Protein AF-A0A2V9DWH2-F1 (afdb_monomer)

Secondary structure (DSSP, 8-state):
------------------------TTHHHHHHHHHHHHHHHHHHHHHHHHHHHHHHHHHHHHHHHHHHHHHHHHHHH-TTSHHHHHHHHHHHHHHHHHHHHHHHHHHHHHHHHHHHHHHHHHHHHHHHHHHHHT-

Radius of gyration: 32.26 Å; Cα contacts (8 Å, |Δi|>4): 55; chains: 1; bounding box: 53×51×97 Å

Structure (mmCIF, N/CA/C/O backbone):
data_AF-A0A2V9DWH2-F1
#
_entry.id   AF-A0A2V9DWH2-F1
#
loop_
_atom_site.group_PDB
_atom_site.id
_atom_site.type_symbol
_atom_site.label_atom_id
_atom_site.label_alt_id
_atom_site.label_comp_id
_atom_site.label_asym_id
_atom_site.label_entity_id
_atom_site.label_seq_id
_atom_site.pdbx_PDB_ins_code
_atom_site.Cartn_x
_atom_site.Cartn_y
_atom_site.Cartn_z
_atom_site.occupancy
_atom_site.B_iso_or_equiv
_atom_site.auth_seq_id
_atom_site.auth_comp_id
_atom_site.auth_asym_id
_atom_site.auth_atom_id
_atom_site.pdbx_PDB_model_num
ATOM 1 N N . MET A 1 1 ? -28.948 37.423 -60.940 1.00 49.84 1 MET A N 1
ATOM 2 C CA . MET A 1 1 ? -28.366 37.816 -62.241 1.00 49.84 1 MET A CA 1
ATOM 3 C C . MET A 1 1 ? -26.860 37.882 -62.058 1.00 49.84 1 MET A C 1
ATOM 5 O O . MET A 1 1 ? -26.411 38.738 -61.312 1.00 49.84 1 MET A O 1
ATOM 9 N N . GLY A 1 2 ? -26.114 36.941 -62.640 1.00 41.97 2 GLY A N 1
ATOM 10 C CA . GLY A 1 2 ? -24.651 36.886 -62.535 1.00 41.97 2 GLY A CA 1
ATOM 11 C C . GLY A 1 2 ? -24.108 35.460 -62.592 1.00 41.97 2 GLY A C 1
ATOM 12 O O . GLY A 1 2 ? -23.624 34.947 -61.592 1.00 41.97 2 GLY A O 1
ATOM 13 N N . LEU A 1 3 ? -24.261 34.812 -63.749 1.00 44.78 3 LEU A N 1
ATOM 14 C CA . LEU A 1 3 ? -23.546 33.591 -64.139 1.00 44.78 3 LEU A CA 1
ATOM 15 C C . LEU A 1 3 ? -22.053 33.888 -64.313 1.00 44.78 3 LEU A C 1
ATOM 17 O O . LEU A 1 3 ? -21.739 34.964 -64.819 1.00 44.78 3 LEU A O 1
ATOM 21 N N . SER A 1 4 ? -21.192 32.913 -63.990 1.00 42.12 4 SER A N 1
ATOM 22 C CA . SER A 1 4 ? -19.924 32.530 -64.668 1.00 42.12 4 SER A CA 1
ATOM 23 C C . SER A 1 4 ? -18.977 31.870 -63.652 1.00 42.12 4 SER A C 1
ATOM 25 O O . SER A 1 4 ? -18.882 32.365 -62.541 1.00 42.12 4 SER A O 1
ATOM 27 N N . VAL A 1 5 ? -18.205 30.808 -63.883 1.00 48.44 5 VAL A N 1
ATOM 28 C CA . VAL A 1 5 ? -17.933 29.886 -64.998 1.00 48.44 5 VAL A CA 1
ATOM 29 C C . VAL A 1 5 ? -17.22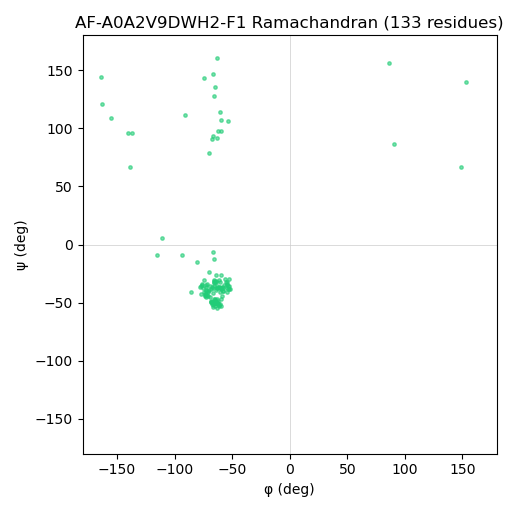5 28.679 -64.342 1.00 48.44 5 VAL A C 1
ATOM 31 O O . VAL A 1 5 ? -16.458 28.848 -63.395 1.00 48.44 5 VAL A O 1
ATOM 34 N N . PHE A 1 6 ? -17.481 27.465 -64.832 1.00 48.84 6 PHE A N 1
ATOM 35 C CA . PHE A 1 6 ? -16.726 26.255 -64.487 1.00 48.84 6 PHE A CA 1
ATOM 36 C C . PHE A 1 6 ? -15.271 26.343 -64.976 1.00 48.84 6 PHE A C 1
ATOM 38 O O . PHE A 1 6 ? -15.039 26.639 -66.145 1.00 48.84 6 PHE A O 1
ATOM 45 N N . ALA A 1 7 ? -14.312 25.952 -64.136 1.00 46.78 7 ALA A N 1
ATOM 46 C CA . ALA A 1 7 ? -13.005 25.482 -64.588 1.00 46.78 7 ALA A CA 1
ATOM 47 C C . ALA A 1 7 ? -12.560 24.295 -63.721 1.00 46.78 7 ALA A C 1
ATOM 49 O O . ALA A 1 7 ? -12.030 24.459 -62.626 1.00 46.78 7 ALA A O 1
ATOM 50 N N . ILE A 1 8 ? -12.816 23.085 -64.221 1.00 49.47 8 ILE A N 1
ATOM 51 C CA . ILE A 1 8 ? -12.160 21.858 -63.768 1.00 49.47 8 ILE A CA 1
ATOM 52 C C . ILE A 1 8 ? -10.928 21.671 -64.657 1.00 49.47 8 ILE A C 1
ATOM 54 O O . ILE A 1 8 ? -11.055 21.393 -65.845 1.00 49.47 8 ILE A O 1
ATOM 58 N N . ALA A 1 9 ? -9.748 21.824 -64.067 1.00 51.41 9 ALA A N 1
ATOM 59 C CA . ALA A 1 9 ? -8.455 21.351 -64.557 1.00 51.41 9 ALA A CA 1
ATOM 60 C C . ALA A 1 9 ? -7.591 21.211 -63.288 1.00 51.41 9 ALA A C 1
ATOM 62 O O . ALA A 1 9 ? -7.374 22.191 -62.592 1.00 51.41 9 ALA A O 1
ATOM 63 N N . GLY A 1 10 ? -7.224 20.035 -62.786 1.00 43.47 10 GLY A N 1
ATOM 64 C CA . GLY A 1 10 ? -6.616 18.921 -63.492 1.00 43.47 10 GLY A CA 1
ATOM 65 C C . GLY A 1 10 ? -5.101 19.089 -63.426 1.00 43.47 10 GLY A C 1
ATOM 66 O O . GLY A 1 10 ? -4.541 19.662 -64.346 1.00 43.47 10 GLY A O 1
ATOM 67 N N . LEU A 1 11 ? -4.446 18.604 -62.362 1.00 46.38 11 LEU A N 1
ATOM 68 C CA . LEU A 1 11 ? -3.088 18.060 -62.465 1.00 46.38 11 LEU A CA 1
ATOM 69 C C . LEU A 1 11 ? -2.725 17.215 -61.234 1.00 46.38 11 LEU A C 1
ATOM 71 O O . LEU A 1 11 ? -2.721 17.681 -60.097 1.00 46.38 11 LEU A O 1
ATOM 75 N N . LEU A 1 12 ? -2.412 15.952 -61.510 1.00 50.66 12 LEU A N 1
ATOM 76 C CA . LEU A 1 12 ? -1.754 15.007 -60.620 1.00 50.66 12 LEU A CA 1
ATOM 77 C C . LEU A 1 12 ? -0.321 15.480 -60.343 1.00 50.66 12 LEU A C 1
ATOM 79 O O . LEU A 1 12 ? 0.449 15.674 -61.279 1.00 50.66 12 LEU A O 1
ATOM 83 N N . ALA A 1 13 ? 0.061 15.569 -59.073 1.00 51.66 13 ALA A N 1
ATOM 84 C CA . ALA A 1 13 ? 1.461 15.519 -58.668 1.00 51.66 13 ALA A CA 1
ATOM 85 C C . ALA A 1 13 ? 1.574 14.631 -57.429 1.00 51.66 13 ALA A C 1
ATOM 87 O O . ALA A 1 13 ? 1.323 15.041 -56.297 1.00 51.66 13 ALA A O 1
ATOM 88 N N . ALA A 1 14 ? 1.906 13.368 -57.693 1.00 53.41 14 ALA A N 1
ATOM 89 C CA . ALA A 1 14 ? 2.358 12.418 -56.701 1.00 53.41 14 ALA A CA 1
ATOM 90 C C . ALA A 1 14 ? 3.642 12.953 -56.052 1.00 53.41 14 ALA A C 1
ATOM 92 O O . ALA A 1 14 ? 4.677 13.076 -56.699 1.00 53.41 14 ALA A O 1
ATOM 93 N N . GLY A 1 15 ? 3.554 13.264 -54.766 1.00 46.69 15 GLY A N 1
ATOM 94 C CA . GLY A 1 15 ? 4.687 13.590 -53.915 1.00 46.69 15 GLY A CA 1
ATOM 95 C C . GLY A 1 15 ? 4.480 12.918 -52.572 1.00 46.69 15 GLY A C 1
ATOM 96 O O . GLY A 1 15 ? 4.210 13.580 -51.576 1.00 46.69 15 GLY A O 1
ATOM 97 N N . ALA A 1 16 ? 4.524 11.585 -52.563 1.00 43.84 16 ALA A N 1
ATOM 98 C CA . ALA A 1 16 ? 4.635 10.823 -51.333 1.00 43.84 16 ALA A CA 1
ATOM 99 C C . ALA A 1 16 ? 6.017 11.114 -50.742 1.00 43.84 16 ALA A C 1
ATOM 101 O O . ALA A 1 16 ? 7.007 10.477 -51.099 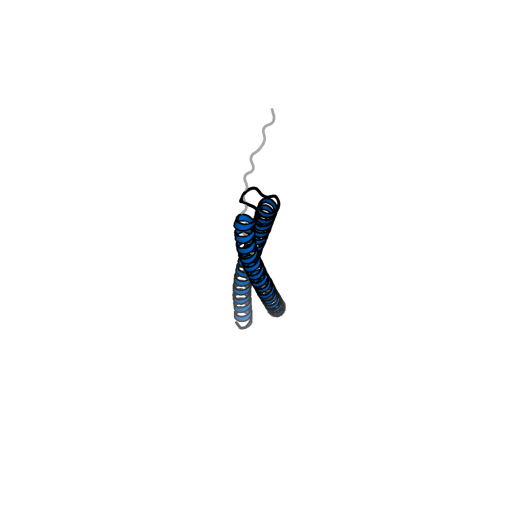1.00 43.84 16 ALA A O 1
ATOM 102 N N . TRP A 1 17 ? 6.094 12.102 -49.854 1.00 49.16 17 TRP A N 1
ATOM 103 C CA . TRP A 1 17 ? 7.224 12.229 -48.948 1.00 49.16 17 TRP A CA 1
ATOM 104 C C . TRP A 1 17 ? 7.134 11.045 -47.996 1.00 49.16 17 TRP A C 1
ATOM 106 O O . TRP A 1 17 ? 6.434 11.075 -46.985 1.00 49.16 17 TRP A O 1
ATOM 116 N N . ALA A 1 18 ? 7.788 9.955 -48.391 1.00 46.66 18 ALA A N 1
ATOM 117 C CA . ALA A 1 18 ? 8.128 8.872 -47.499 1.00 46.66 18 ALA A CA 1
ATOM 118 C C . ALA A 1 18 ? 8.874 9.501 -46.320 1.00 46.66 18 ALA A C 1
ATOM 120 O O . ALA A 1 18 ? 10.011 9.953 -46.457 1.00 46.66 18 ALA A O 1
ATOM 121 N N . GLN A 1 19 ? 8.197 9.590 -45.176 1.00 41.38 19 GLN A N 1
ATOM 122 C CA . GLN A 1 19 ? 8.828 9.886 -43.903 1.00 41.38 19 GLN A CA 1
ATOM 123 C C . GLN A 1 19 ? 9.785 8.731 -43.620 1.00 41.38 19 GLN A C 1
ATOM 125 O O . GLN A 1 19 ? 9.408 7.681 -43.105 1.00 41.38 19 GLN A O 1
ATOM 130 N N . ASN A 1 20 ? 11.025 8.918 -44.061 1.00 40.50 20 ASN A N 1
ATOM 131 C CA . ASN A 1 20 ? 12.165 8.120 -43.678 1.00 40.50 20 ASN A CA 1
ATOM 132 C C . ASN A 1 20 ? 12.329 8.303 -42.167 1.00 40.50 20 ASN A C 1
ATOM 134 O O . ASN A 1 20 ? 12.850 9.320 -41.716 1.00 40.50 20 ASN A O 1
ATOM 138 N N . SER A 1 21 ? 11.814 7.362 -41.381 1.00 44.88 21 SER A N 1
ATOM 139 C CA . SER A 1 21 ? 12.088 7.265 -39.953 1.00 44.88 21 SER A CA 1
ATOM 140 C C . SER A 1 21 ? 13.538 6.816 -39.779 1.00 44.88 21 SER A C 1
ATOM 142 O O . SER A 1 21 ? 13.841 5.644 -39.560 1.00 44.88 21 SER A O 1
ATOM 144 N N . SER A 1 22 ? 14.454 7.770 -39.930 1.00 44.56 22 SER A N 1
ATOM 145 C CA . SER A 1 22 ? 15.843 7.642 -39.518 1.00 44.56 22 SER A CA 1
ATOM 146 C C . SER A 1 22 ? 15.867 7.389 -38.012 1.00 44.56 22 SER A C 1
ATOM 148 O O . SER A 1 22 ? 15.734 8.311 -37.215 1.00 44.56 22 SER A O 1
ATOM 150 N N . THR A 1 23 ? 15.980 6.117 -37.629 1.00 50.56 23 THR A N 1
ATOM 151 C CA . THR A 1 23 ? 16.319 5.701 -36.267 1.00 50.56 23 THR A CA 1
ATOM 152 C C . THR A 1 23 ? 17.686 6.303 -35.944 1.00 50.56 23 THR A C 1
ATOM 154 O O . THR A 1 23 ? 18.693 5.921 -36.548 1.00 50.56 23 THR A O 1
ATOM 157 N N . GLU A 1 24 ? 17.709 7.318 -35.082 1.00 49.84 24 GLU A N 1
ATOM 158 C CA . GLU A 1 24 ? 18.908 8.104 -34.821 1.00 49.84 24 GLU A CA 1
ATOM 159 C C . GLU A 1 24 ? 19.921 7.324 -33.957 1.00 49.84 24 GLU A C 1
ATOM 161 O O . GLU A 1 24 ? 19.549 6.598 -33.034 1.00 49.84 24 GLU A O 1
ATOM 166 N N . PRO A 1 25 ? 21.239 7.473 -34.192 1.00 49.03 25 PRO A N 1
ATOM 167 C CA . PRO A 1 25 ? 22.278 6.669 -33.536 1.00 49.03 25 PRO A CA 1
ATOM 168 C C . PRO A 1 25 ? 22.436 6.873 -32.015 1.00 49.03 25 PRO A C 1
ATOM 170 O O . PRO A 1 25 ? 23.237 6.153 -31.404 1.00 49.03 25 PRO A O 1
ATOM 173 N N . GLY A 1 26 ? 21.722 7.839 -31.423 1.00 53.22 26 GLY A N 1
ATOM 174 C CA . GLY A 1 26 ? 21.727 8.163 -29.992 1.00 53.22 26 GLY A CA 1
ATOM 175 C C . GLY A 1 26 ? 20.852 7.261 -29.109 1.00 53.22 26 GLY A C 1
ATOM 176 O O . GLY A 1 26 ? 21.076 7.231 -27.900 1.00 53.22 26 GLY A O 1
ATOM 177 N N . ASP A 1 27 ? 19.932 6.482 -29.692 1.00 67.44 27 ASP A N 1
ATOM 178 C CA . ASP A 1 27 ? 18.868 5.770 -28.956 1.00 67.44 27 ASP A CA 1
ATOM 179 C C . ASP A 1 27 ? 19.373 4.653 -28.033 1.00 67.44 27 ASP A C 1
ATOM 181 O O . ASP A 1 27 ? 19.115 4.648 -26.836 1.00 67.44 27 ASP A O 1
ATOM 185 N N . VAL A 1 28 ? 20.196 3.725 -28.536 1.00 79.38 28 VAL A N 1
ATOM 186 C CA . VAL A 1 28 ? 20.479 2.460 -27.818 1.00 79.38 28 VAL A CA 1
ATOM 187 C C . VAL A 1 28 ? 21.124 2.662 -26.437 1.00 79.38 28 VAL A C 1
ATOM 189 O O . VAL A 1 28 ? 20.933 1.847 -25.522 1.00 79.38 28 VAL A O 1
ATOM 192 N N . ARG A 1 29 ? 21.944 3.710 -26.273 1.00 81.75 29 ARG A N 1
ATOM 193 C CA . ARG A 1 29 ? 22.600 4.014 -24.990 1.00 81.75 29 ARG A CA 1
ATOM 194 C C . ARG A 1 29 ? 21.599 4.597 -23.993 1.00 81.75 29 ARG A C 1
ATOM 196 O O . ARG A 1 29 ? 21.658 4.195 -22.829 1.00 81.75 29 ARG A O 1
ATOM 203 N N . SER A 1 30 ? 20.717 5.480 -24.454 1.00 84.38 30 SER A N 1
ATOM 204 C CA . SER A 1 30 ? 19.621 6.057 -23.671 1.00 84.38 30 SER A CA 1
ATOM 205 C C . SER A 1 30 ? 18.621 4.970 -23.278 1.00 84.38 30 SER A C 1
ATOM 207 O O . SER A 1 30 ? 18.477 4.718 -22.089 1.00 84.38 30 SER A O 1
ATOM 209 N N . ASP A 1 31 ? 18.155 4.146 -24.225 1.00 86.56 31 ASP A N 1
ATOM 210 C CA . ASP A 1 31 ? 17.284 2.990 -23.948 1.00 86.56 31 ASP A CA 1
ATOM 211 C C . ASP A 1 31 ? 17.886 2.045 -22.903 1.00 86.56 31 ASP A C 1
ATOM 213 O O . ASP A 1 31 ? 17.206 1.421 -22.090 1.00 86.56 31 ASP A O 1
ATOM 217 N N . THR A 1 32 ? 19.208 1.854 -22.945 1.00 89.88 32 THR A N 1
ATOM 218 C CA . THR A 1 32 ? 19.895 1.004 -21.969 1.00 89.88 32 THR A CA 1
ATOM 219 C C . THR A 1 32 ? 19.899 1.632 -20.580 1.00 89.88 32 THR A C 1
ATOM 221 O O . THR A 1 32 ? 19.861 0.891 -19.595 1.00 89.88 32 THR A O 1
ATOM 224 N N . HIS A 1 33 ? 20.006 2.957 -20.493 1.00 92.00 33 HIS A N 1
ATOM 225 C CA . HIS A 1 33 ? 19.912 3.690 -19.239 1.00 92.00 33 HIS A CA 1
ATOM 226 C C . HIS A 1 33 ? 18.489 3.621 -18.680 1.00 92.00 33 HIS A C 1
ATOM 228 O O . HIS A 1 33 ? 18.331 3.161 -17.549 1.00 92.00 33 HIS A O 1
ATOM 234 N N . ASP A 1 34 ? 17.488 3.917 -19.500 1.00 91.69 34 ASP A N 1
ATOM 235 C CA . ASP A 1 34 ? 16.076 3.955 -19.107 1.00 91.69 34 ASP A CA 1
ATOM 236 C C . ASP A 1 34 ? 15.613 2.569 -18.641 1.00 91.69 34 ASP A C 1
ATOM 238 O O . ASP A 1 34 ? 15.234 2.382 -17.490 1.00 91.69 34 ASP A O 1
ATOM 242 N N . ILE A 1 35 ? 15.901 1.515 -19.417 1.00 93.88 35 ILE A N 1
ATOM 243 C CA . ILE A 1 35 ? 15.600 0.126 -19.020 1.00 93.88 35 ILE A CA 1
ATOM 244 C C . ILE A 1 35 ? 16.309 -0.286 -17.718 1.00 93.88 35 ILE A C 1
ATOM 246 O O . ILE A 1 35 ? 15.890 -1.238 -17.046 1.00 93.88 35 ILE A O 1
ATOM 250 N N . ARG A 1 36 ? 17.447 0.329 -17.368 1.00 95.81 36 ARG A N 1
ATOM 251 C CA . ARG A 1 36 ? 18.103 0.080 -16.073 1.00 95.81 36 ARG A CA 1
ATOM 252 C C . ARG A 1 36 ? 17.407 0.833 -14.945 1.00 95.81 36 ARG A C 1
ATOM 254 O O . ARG A 1 36 ? 17.367 0.268 -13.851 1.00 95.81 36 ARG A O 1
ATOM 261 N N . GLN A 1 37 ? 16.918 2.041 -15.200 1.00 96.00 37 GLN A N 1
ATOM 262 C CA . GLN A 1 37 ? 16.149 2.840 -14.256 1.00 96.00 37 GLN A CA 1
ATOM 263 C C . GLN A 1 37 ? 14.799 2.181 -13.965 1.00 96.00 37 GLN A C 1
ATOM 265 O O . GLN A 1 37 ? 14.599 1.758 -12.833 1.00 96.00 37 GLN A O 1
ATOM 270 N N . ASP A 1 38 ? 14.002 1.861 -14.983 1.00 94.31 38 ASP A N 1
ATOM 271 C CA . ASP A 1 38 ? 12.706 1.187 -14.819 1.00 94.31 38 ASP A CA 1
ATOM 272 C C . ASP A 1 38 ? 12.840 -0.152 -14.075 1.00 94.31 38 ASP A C 1
ATOM 274 O O . ASP A 1 38 ? 11.995 -0.579 -13.294 1.00 94.31 38 ASP A O 1
ATOM 278 N N . ARG A 1 39 ? 13.953 -0.871 -14.286 1.00 96.94 39 ARG A N 1
ATOM 279 C CA . ARG A 1 39 ? 14.246 -2.100 -13.526 1.00 96.94 39 ARG A CA 1
ATOM 280 C C . ARG A 1 39 ? 14.492 -1.843 -12.043 1.00 96.94 39 ARG A C 1
ATOM 282 O O . ARG A 1 39 ? 14.284 -2.772 -11.261 1.00 96.94 39 ARG A O 1
ATOM 289 N N . ARG A 1 40 ? 15.074 -0.701 -11.674 1.00 97.81 40 ARG A N 1
ATOM 290 C CA . ARG A 1 40 ? 15.260 -0.303 -10.272 1.00 97.81 40 ARG A CA 1
ATOM 291 C C . ARG A 1 40 ? 13.919 0.094 -9.676 1.00 97.81 40 ARG A C 1
ATOM 293 O O . ARG A 1 40 ? 13.616 -0.422 -8.608 1.00 97.81 40 ARG A O 1
ATOM 300 N N . ASP A 1 41 ? 13.124 0.856 -10.410 1.00 95.81 41 ASP A N 1
ATOM 301 C CA . ASP A 1 41 ? 11.815 1.337 -9.965 1.00 95.81 41 ASP A CA 1
ATOM 302 C C . ASP A 1 41 ? 10.881 0.144 -9.707 1.00 95.81 41 ASP A C 1
ATOM 304 O O . ASP A 1 41 ? 10.519 -0.117 -8.564 1.00 95.81 41 ASP A O 1
ATOM 308 N N . VAL A 1 42 ? 10.749 -0.778 -10.672 1.00 97.12 42 VAL A N 1
ATOM 309 C CA . VAL A 1 42 ? 9.994 -2.037 -10.485 1.00 97.12 42 VAL A CA 1
ATOM 310 C C . VAL A 1 42 ? 10.495 -2.879 -9.304 1.00 97.12 42 VAL A C 1
ATOM 312 O O . VAL A 1 42 ? 9.746 -3.675 -8.730 1.00 97.12 42 VAL A O 1
ATOM 315 N N . ARG A 1 43 ? 11.786 -2.810 -8.957 1.00 97.75 43 ARG A N 1
ATOM 316 C CA . ARG A 1 43 ? 12.311 -3.524 -7.778 1.00 97.75 43 ARG A CA 1
ATOM 317 C C . ARG A 1 43 ? 11.913 -2.829 -6.483 1.00 97.75 43 ARG A C 1
ATOM 319 O O . ARG A 1 43 ? 11.659 -3.544 -5.515 1.00 97.75 43 ARG A O 1
ATOM 326 N N . GLN A 1 44 ? 11.895 -1.503 -6.476 1.00 97.75 44 GLN A N 1
ATOM 327 C CA . GLN A 1 44 ? 11.440 -0.699 -5.353 1.00 97.75 44 GLN A CA 1
ATOM 328 C C . GLN A 1 44 ? 9.950 -0.934 -5.104 1.00 97.75 44 GLN A C 1
ATOM 330 O O . GLN A 1 44 ? 9.617 -1.397 -4.019 1.00 97.75 44 GLN A O 1
ATOM 335 N N . ASP A 1 45 ? 9.106 -0.837 -6.131 1.00 96.12 45 ASP A N 1
ATOM 336 C CA . ASP A 1 45 ? 7.658 -1.065 -6.008 1.00 96.12 45 ASP A CA 1
ATOM 337 C C . ASP A 1 45 ? 7.342 -2.484 -5.514 1.00 96.12 45 ASP A C 1
ATOM 339 O O . ASP A 1 45 ? 6.447 -2.733 -4.708 1.00 96.12 45 ASP A O 1
ATOM 343 N N . VAL A 1 46 ? 8.117 -3.477 -5.969 1.00 97.56 46 VAL A N 1
ATOM 344 C CA . VAL A 1 46 ? 8.022 -4.848 -5.446 1.00 97.56 46 VAL A CA 1
ATOM 345 C C . VAL A 1 46 ? 8.384 -4.913 -3.962 1.00 97.56 46 VAL A C 1
ATOM 347 O O . VAL A 1 46 ? 7.802 -5.731 -3.246 1.00 97.56 46 VAL A O 1
ATOM 350 N N . GLY A 1 47 ? 9.365 -4.126 -3.525 1.00 97.69 47 GLY A N 1
ATOM 351 C CA . GLY A 1 47 ? 9.752 -3.976 -2.127 1.00 97.69 47 GLY A CA 1
ATOM 352 C C . GLY A 1 47 ? 8.632 -3.366 -1.291 1.00 97.69 47 GLY A C 1
ATOM 353 O O . GLY A 1 47 ? 8.259 -3.969 -0.283 1.00 97.69 47 GLY A O 1
ATOM 354 N N . ASP A 1 48 ? 8.055 -2.264 -1.760 1.00 96.38 48 ASP A N 1
ATOM 355 C CA . ASP A 1 48 ? 6.977 -1.530 -1.090 1.00 96.38 48 ASP A CA 1
ATOM 356 C C . ASP A 1 48 ? 5.726 -2.408 -0.966 1.00 96.38 48 ASP A C 1
ATOM 358 O O . ASP A 1 48 ? 5.314 -2.739 0.144 1.00 96.38 48 ASP A O 1
ATOM 362 N N . ARG A 1 49 ? 5.282 -3.030 -2.066 1.00 97.94 49 ARG A N 1
ATOM 363 C CA . ARG A 1 49 ? 4.191 -4.021 -2.043 1.00 97.94 49 ARG A CA 1
ATOM 364 C C . ARG A 1 49 ? 4.447 -5.162 -1.050 1.00 97.94 49 ARG A C 1
ATOM 366 O O . ARG A 1 49 ? 3.522 -5.763 -0.496 1.00 97.94 49 ARG A O 1
ATOM 373 N N . ASN A 1 50 ? 5.701 -5.585 -0.872 1.00 97.12 50 ASN A N 1
ATOM 374 C CA . ASN A 1 50 ? 6.032 -6.628 0.103 1.00 97.12 50 ASN A CA 1
ATOM 375 C C . ASN A 1 50 ? 5.985 -6.103 1.548 1.00 97.12 50 ASN A C 1
ATOM 377 O O . ASN A 1 50 ? 5.683 -6.898 2.442 1.00 97.12 50 ASN A O 1
ATOM 381 N N . ALA A 1 51 ? 6.284 -4.822 1.778 1.00 97.19 51 ALA A N 1
ATOM 382 C CA . ALA A 1 51 ? 6.079 -4.154 3.057 1.00 97.19 51 ALA A CA 1
ATOM 383 C C . ALA A 1 51 ? 4.585 -4.098 3.401 1.00 97.19 51 ALA A C 1
ATOM 385 O O . ALA A 1 51 ? 4.222 -4.681 4.420 1.00 97.19 51 ALA A O 1
ATOM 386 N N . ASP A 1 52 ? 3.725 -3.642 2.488 1.00 96.44 52 ASP A N 1
ATOM 387 C CA . ASP A 1 52 ? 2.270 -3.604 2.720 1.00 96.44 52 ASP A CA 1
ATOM 388 C C . ASP A 1 52 ? 1.714 -4.992 3.043 1.00 96.44 52 ASP A C 1
ATOM 390 O O . ASP A 1 52 ? 0.886 -5.186 3.929 1.00 96.44 52 ASP A O 1
ATOM 394 N N . ASN A 1 53 ? 2.208 -6.031 2.358 1.00 97.62 53 ASN A N 1
ATOM 395 C CA . ASN A 1 53 ? 1.804 -7.404 2.658 1.00 97.62 53 ASN A CA 1
ATOM 396 C C . ASN A 1 53 ? 2.224 -7.867 4.066 1.00 97.62 53 ASN A C 1
ATOM 398 O O . ASN A 1 53 ? 1.614 -8.806 4.584 1.00 97.62 53 ASN A O 1
ATOM 402 N N . ARG A 1 54 ? 3.286 -7.310 4.658 1.00 98.44 54 ARG A N 1
ATOM 403 C CA . ARG A 1 54 ? 3.665 -7.585 6.053 1.00 98.44 54 ARG A CA 1
ATOM 404 C C . ARG A 1 54 ?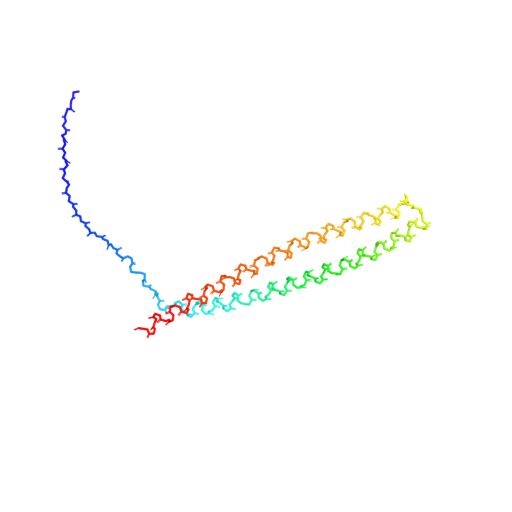 2.758 -6.830 7.013 1.00 98.44 54 ARG A C 1
ATOM 406 O O . ARG A 1 54 ? 2.281 -7.468 7.949 1.00 98.44 54 ARG A O 1
ATOM 413 N N . ASP A 1 55 ? 2.462 -5.572 6.724 1.00 97.44 55 ASP A N 1
ATOM 414 C CA . ASP A 1 55 ? 1.625 -4.718 7.570 1.00 97.44 55 ASP A CA 1
ATOM 415 C C . ASP A 1 55 ? 0.188 -5.259 7.615 1.00 97.44 55 ASP A C 1
ATOM 417 O O . ASP A 1 55 ? -0.271 -5.686 8.671 1.00 97.44 55 ASP A O 1
ATOM 421 N N . ILE A 1 56 ? -0.413 -5.551 6.454 1.00 98.12 56 ILE A N 1
ATOM 422 C CA . ILE A 1 56 ? -1.722 -6.227 6.348 1.00 98.12 56 ILE A CA 1
ATOM 423 C C . ILE A 1 56 ? -1.760 -7.552 7.132 1.00 98.12 56 ILE A C 1
ATOM 425 O O . ILE A 1 56 ? -2.803 -7.977 7.642 1.00 98.12 56 ILE A O 1
ATOM 429 N N . ARG A 1 57 ? -0.647 -8.298 7.179 1.00 98.38 57 ARG A N 1
ATOM 430 C CA . ARG A 1 57 ? -0.581 -9.549 7.955 1.00 98.38 57 ARG A CA 1
ATOM 431 C C . ARG A 1 57 ? -0.529 -9.281 9.451 1.00 98.38 57 ARG A C 1
ATOM 433 O O . ARG A 1 57 ? -1.043 -10.122 10.188 1.00 98.38 57 ARG A O 1
ATOM 440 N N . GLN A 1 58 ? 0.124 -8.207 9.873 1.00 98.38 58 GLN A N 1
ATOM 441 C CA . GLN A 1 58 ? 0.187 -7.781 11.261 1.00 98.38 58 GLN A CA 1
ATOM 442 C C . GLN A 1 58 ? -1.200 -7.331 11.730 1.00 98.38 58 GLN A C 1
ATOM 444 O O . GLN A 1 58 ? -1.740 -7.957 12.638 1.00 98.38 58 GLN A O 1
ATOM 449 N N . ASP A 1 59 ? -1.865 -6.443 10.994 1.00 97.88 59 ASP A N 1
ATOM 450 C CA . ASP A 1 59 ? -3.203 -5.947 11.347 1.00 97.88 59 ASP A CA 1
ATOM 451 C C . ASP A 1 59 ? -4.231 -7.082 11.437 1.00 97.88 59 ASP A C 1
ATOM 453 O O . ASP A 1 59 ? -5.082 -7.144 12.323 1.00 97.88 59 ASP A O 1
ATOM 457 N N . ARG A 1 60 ? -4.126 -8.084 10.553 1.00 98.38 60 ARG A N 1
ATOM 458 C CA . ARG A 1 60 ? -4.973 -9.287 10.629 1.00 98.38 60 ARG A CA 1
ATOM 459 C C . ARG A 1 60 ? -4.737 -10.118 11.891 1.00 98.38 60 ARG A C 1
ATOM 461 O O . ARG A 1 60 ? -5.661 -10.815 12.323 1.00 98.38 60 ARG A O 1
ATOM 468 N N . ARG A 1 61 ? -3.518 -10.130 12.439 1.00 98.56 61 ARG A N 1
ATOM 469 C CA . ARG A 1 61 ? -3.229 -10.777 13.730 1.00 98.56 61 ARG A CA 1
ATOM 470 C C . ARG A 1 61 ? -3.808 -9.954 14.868 1.00 98.56 61 ARG A C 1
ATOM 472 O O . ARG A 1 61 ? -4.398 -10.555 15.761 1.00 98.56 61 ARG A O 1
ATOM 479 N N . ASP A 1 62 ? -3.709 -8.636 14.793 1.00 97.94 62 ASP A N 1
ATOM 480 C CA . ASP A 1 62 ? -4.214 -7.732 15.826 1.00 97.94 62 ASP A CA 1
ATOM 481 C C . ASP A 1 62 ? -5.743 -7.822 15.911 1.00 97.94 62 ASP A C 1
ATOM 483 O O . ASP A 1 62 ? -6.266 -8.246 16.939 1.00 97.94 62 ASP A O 1
ATOM 487 N N . VAL A 1 63 ? -6.445 -7.755 14.774 1.00 98.44 63 VAL A N 1
ATOM 488 C CA . VAL A 1 63 ? -7.896 -8.024 14.691 1.00 98.44 63 VAL A CA 1
ATOM 489 C C . VAL A 1 63 ? -8.283 -9.398 15.256 1.00 98.44 63 VAL A C 1
ATOM 491 O O . VAL A 1 63 ? -9.384 -9.591 15.790 1.00 98.44 63 VAL A O 1
ATOM 494 N N . ARG A 1 64 ? -7.420 -10.411 15.110 1.00 98.50 64 ARG A N 1
ATOM 495 C CA . ARG A 1 64 ? -7.667 -11.740 15.690 1.00 98.50 64 ARG A CA 1
ATOM 496 C C . ARG A 1 64 ? -7.525 -11.713 17.213 1.00 98.50 64 ARG A C 1
ATOM 498 O O . ARG A 1 64 ? -8.326 -12.371 17.883 1.00 98.50 64 ARG A O 1
ATOM 505 N N . SER A 1 65 ? -6.540 -10.991 17.735 1.00 98.06 65 SER A N 1
ATOM 506 C CA . SER A 1 65 ? -6.343 -10.767 19.169 1.00 98.06 65 SER A CA 1
ATOM 507 C C . SER A 1 65 ? -7.516 -9.994 19.768 1.00 98.06 65 SER A C 1
ATOM 509 O O . SER A 1 65 ? -8.114 -10.473 20.732 1.00 98.06 65 SER A O 1
ATOM 511 N N . ASP A 1 66 ? -7.954 -8.911 19.129 1.00 97.75 66 ASP A N 1
ATOM 512 C CA . ASP A 1 66 ? -9.085 -8.096 19.588 1.00 97.75 66 ASP A CA 1
ATOM 513 C C . ASP A 1 66 ? -10.381 -8.895 19.578 1.00 97.75 66 ASP A C 1
ATOM 515 O O . ASP A 1 66 ? -11.212 -8.802 20.477 1.00 97.75 66 ASP A O 1
ATOM 519 N N . ARG A 1 67 ? -10.553 -9.793 18.602 1.00 98.31 67 ARG A N 1
ATOM 520 C CA . ARG A 1 67 ? -11.701 -10.705 18.592 1.00 98.31 67 ARG A CA 1
ATOM 521 C C . ARG A 1 67 ? -11.686 -11.686 19.769 1.00 98.31 67 ARG A C 1
ATOM 523 O O . ARG A 1 67 ? -12.760 -12.087 20.224 1.00 98.31 67 ARG A O 1
ATOM 530 N N . SER A 1 68 ? -10.505 -12.091 20.235 1.00 98.12 68 SER A N 1
ATOM 531 C CA . SER A 1 68 ? -10.356 -12.904 21.447 1.00 98.12 68 SER A CA 1
ATOM 532 C C . SER A 1 68 ? -10.712 -12.091 22.693 1.00 98.12 68 SER A C 1
ATOM 534 O O . SER A 1 68 ? -11.496 -12.562 23.518 1.00 98.12 68 SER A O 1
ATOM 536 N N . GLN A 1 69 ? -10.217 -10.853 22.791 1.00 97.06 69 GLN A N 1
ATOM 537 C CA . GLN A 1 69 ? -10.543 -9.925 23.881 1.00 97.06 69 GLN A CA 1
ATOM 538 C C . GLN A 1 69 ? -12.045 -9.628 23.935 1.00 97.06 69 GLN A C 1
ATOM 540 O O . GLN A 1 69 ? -12.673 -9.863 24.962 1.00 97.06 69 GLN A O 1
ATOM 545 N N . LEU A 1 70 ? -12.665 -9.321 22.793 1.00 98.06 70 LEU A N 1
ATOM 546 C CA . LEU A 1 70 ? -14.112 -9.156 22.651 1.00 98.06 70 LEU A CA 1
ATOM 547 C C . LEU A 1 70 ? -14.897 -10.350 23.208 1.00 98.06 70 LEU A C 1
ATOM 549 O O . LEU A 1 70 ? -15.984 -10.188 23.765 1.00 98.06 70 LEU A O 1
ATOM 553 N N . GLN A 1 71 ? -14.403 -11.575 23.015 1.00 98.06 71 GLN A N 1
ATOM 554 C CA . GLN A 1 71 ? -15.065 -12.769 23.535 1.00 98.06 71 GLN A CA 1
ATOM 555 C C . GLN A 1 71 ? -14.922 -12.887 25.061 1.00 98.06 71 GLN A C 1
ATOM 557 O O . GLN A 1 71 ? -15.876 -13.302 25.729 1.00 98.06 71 GLN A O 1
ATOM 562 N N . GLN A 1 72 ? -13.772 -12.499 25.614 1.00 97.81 72 GLN A N 1
ATOM 563 C CA . GLN A 1 72 ? -13.560 -12.417 27.061 1.00 97.81 72 GLN A CA 1
ATOM 564 C C . GLN A 1 72 ? -14.462 -11.344 27.679 1.00 97.81 72 GLN A C 1
ATOM 566 O O . GLN A 1 72 ? -15.195 -11.633 28.625 1.00 97.81 72 GLN A O 1
ATOM 571 N N . ASP A 1 73 ? -14.523 -10.159 27.078 1.00 97.19 73 ASP A N 1
ATOM 572 C CA . ASP A 1 73 ? -15.324 -9.038 27.564 1.00 97.19 73 ASP A CA 1
ATOM 573 C C . ASP A 1 73 ? -16.822 -9.309 27.468 1.00 97.19 73 ASP A C 1
ATOM 575 O O . ASP A 1 73 ? -17.574 -8.999 28.395 1.00 97.19 73 ASP A O 1
ATOM 579 N N . LYS A 1 74 ? -17.269 -10.003 26.415 1.00 98.00 74 LYS A N 1
ATOM 580 C CA . LYS A 1 74 ? -18.640 -10.528 26.343 1.00 98.00 74 LYS A CA 1
ATOM 581 C C . LYS A 1 74 ? -18.968 -11.463 27.499 1.00 98.00 74 LYS A C 1
ATOM 583 O O . LYS A 1 74 ? -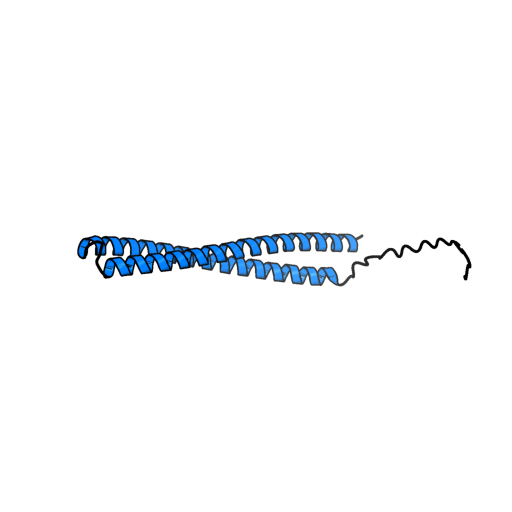20.092 -11.417 27.991 1.00 98.00 74 LYS A O 1
ATOM 588 N N . SER A 1 75 ? -18.020 -12.307 27.899 1.00 97.75 75 SER A N 1
ATOM 589 C CA . SER A 1 75 ? -18.219 -13.288 28.970 1.00 97.75 75 SER A CA 1
ATOM 590 C C . SER A 1 75 ? -18.180 -12.630 30.353 1.00 97.75 75 SER A C 1
ATOM 592 O O . SER A 1 75 ? -18.917 -13.039 31.243 1.00 97.75 75 SER A O 1
ATOM 594 N N . LYS A 1 76 ? -17.357 -11.588 30.523 1.00 98.06 76 LYS A N 1
ATOM 595 C CA . LYS A 1 76 ? -17.144 -10.887 31.796 1.00 98.06 76 LYS A CA 1
ATOM 596 C C . LYS A 1 76 ? -18.165 -9.781 32.071 1.00 98.06 76 LYS A C 1
ATOM 598 O O . LYS A 1 76 ? -18.611 -9.633 33.203 1.00 98.06 76 LYS A O 1
ATOM 603 N N . TYR A 1 77 ? -18.522 -9.002 31.052 1.00 97.31 77 TYR A N 1
ATOM 604 C CA . TYR A 1 77 ? -19.343 -7.792 31.184 1.00 97.31 77 TYR A CA 1
ATOM 605 C C . TYR A 1 77 ? -20.707 -7.897 30.487 1.00 97.31 77 TYR A C 1
ATOM 607 O O . TYR A 1 77 ? -21.563 -7.029 30.660 1.00 97.31 77 TYR A O 1
ATOM 615 N N . GLY A 1 78 ? -20.931 -8.953 29.703 1.00 97.25 78 GLY A N 1
ATOM 616 C CA . GLY A 1 78 ? -22.149 -9.153 28.926 1.00 97.25 78 GLY A CA 1
ATOM 617 C C . GLY A 1 78 ? -22.109 -8.475 27.553 1.00 97.25 78 GLY A C 1
ATOM 618 O O . GLY A 1 78 ? -21.410 -7.495 27.308 1.00 97.25 78 GLY A O 1
ATOM 619 N N . ALA A 1 79 ? -22.908 -8.987 26.615 1.00 95.88 79 ALA A N 1
ATOM 620 C CA . ALA A 1 79 ? -22.815 -8.621 25.198 1.00 95.88 79 ALA A CA 1
ATOM 621 C C . ALA A 1 79 ? -23.174 -7.159 24.855 1.00 95.88 79 ALA A C 1
ATOM 623 O O . ALA A 1 79 ? -22.920 -6.731 23.724 1.00 95.88 79 ALA A O 1
ATOM 624 N N . 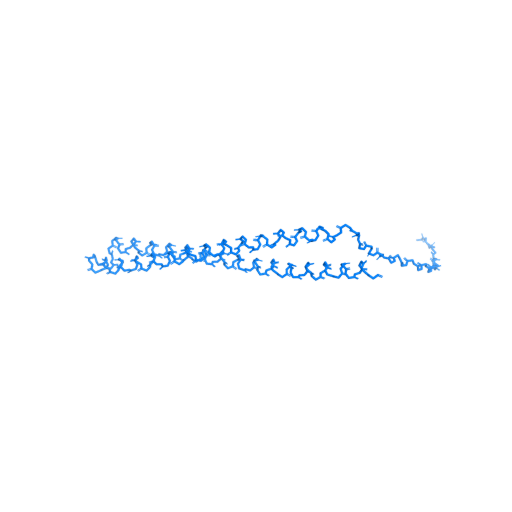ASN A 1 80 ? -23.776 -6.426 25.796 1.00 96.69 80 ASN A N 1
ATOM 625 C CA . ASN A 1 80 ? -24.239 -5.046 25.636 1.00 96.69 80 ASN A CA 1
ATOM 626 C C . ASN A 1 80 ? -23.420 -4.030 26.444 1.00 96.69 80 ASN A C 1
ATOM 628 O O . ASN A 1 80 ? -23.796 -2.856 26.462 1.00 96.69 80 ASN A O 1
ATOM 632 N N . SER A 1 81 ? -22.333 -4.463 27.090 1.00 97.81 81 SER A N 1
ATOM 633 C CA . SER A 1 81 ? -21.458 -3.575 27.853 1.00 97.81 81 SER A CA 1
ATOM 634 C C . SER A 1 81 ? -20.783 -2.527 26.962 1.00 97.81 81 SER A C 1
ATOM 636 O O . SER A 1 81 ? -20.702 -2.674 25.737 1.00 97.81 81 SER A O 1
ATOM 638 N N . SER A 1 82 ? -20.301 -1.444 27.572 1.00 97.38 82 SER A N 1
ATOM 639 C CA . SER A 1 82 ? -19.549 -0.409 26.859 1.00 97.38 82 SER A CA 1
ATOM 640 C C . SER A 1 82 ? -18.239 -0.951 26.283 1.00 97.38 82 SER A C 1
ATOM 642 O O . SER A 1 82 ? -17.914 -0.603 25.152 1.00 97.38 82 SER A O 1
ATOM 644 N N . GLN A 1 83 ? -17.557 -1.855 26.994 1.00 96.69 83 GLN A N 1
ATOM 645 C CA . GLN A 1 83 ? -16.321 -2.509 26.548 1.00 96.69 83 GLN A CA 1
ATOM 646 C C . GLN A 1 83 ? -16.551 -3.294 25.251 1.00 96.69 83 GLN A C 1
ATOM 648 O O . GLN A 1 83 ? -15.964 -3.002 24.219 1.00 96.69 83 GLN A O 1
ATOM 653 N N . VAL A 1 84 ? -17.561 -4.170 25.240 1.00 98.12 84 VAL A N 1
ATOM 654 C CA . VAL A 1 84 ? -17.917 -4.968 24.057 1.00 98.12 84 VAL A CA 1
ATOM 655 C C . VAL A 1 84 ? -18.331 -4.095 22.868 1.00 98.12 84 VAL A C 1
ATOM 657 O O . VAL A 1 84 ? -18.173 -4.494 21.711 1.00 98.12 84 VAL A O 1
ATOM 660 N N . ARG A 1 85 ? -18.923 -2.922 23.117 1.00 97.94 85 ARG A N 1
ATOM 661 C CA . ARG A 1 85 ? -19.263 -1.962 22.056 1.00 97.94 85 ARG A CA 1
ATOM 662 C C . ARG A 1 85 ? -18.020 -1.265 21.503 1.00 97.94 85 ARG A C 1
ATOM 664 O O . ARG A 1 85 ? -17.981 -1.074 20.287 1.00 97.94 85 ARG A O 1
ATOM 671 N N . ALA A 1 86 ? -17.058 -0.921 22.359 1.00 96.75 86 ALA A N 1
ATOM 672 C CA . ALA A 1 86 ? -15.773 -0.346 21.971 1.00 96.75 86 ALA A CA 1
ATOM 673 C C . ALA A 1 86 ? -14.975 -1.337 21.113 1.00 96.75 86 ALA A C 1
ATOM 675 O O . ALA A 1 86 ? -14.762 -1.055 19.939 1.00 96.75 86 ALA A O 1
ATOM 676 N N . ASP A 1 87 ? -14.750 -2.562 21.592 1.00 97.19 87 ASP A N 1
ATOM 677 C CA . ASP A 1 87 ? -14.032 -3.604 20.844 1.00 97.19 87 ASP A CA 1
ATOM 678 C C . ASP A 1 87 ? -14.649 -3.867 19.461 1.00 97.19 87 ASP A C 1
ATOM 680 O O . ASP A 1 87 ? -13.970 -4.030 18.451 1.00 97.19 87 ASP A O 1
ATOM 684 N N . ARG A 1 88 ? -15.989 -3.897 19.370 1.00 98.06 88 ARG A N 1
ATOM 685 C CA . ARG A 1 88 ? -16.678 -4.062 18.077 1.00 98.06 88 ARG A CA 1
ATOM 686 C C . ARG A 1 88 ? -16.468 -2.878 17.143 1.00 98.06 88 ARG A C 1
ATOM 688 O O . ARG A 1 88 ? -16.583 -3.066 15.931 1.00 98.06 88 ARG A O 1
ATOM 695 N N . ARG A 1 89 ? -16.323 -1.667 17.676 1.00 98.19 89 ARG A N 1
ATOM 696 C CA . ARG A 1 89 ? -16.058 -0.465 16.887 1.00 98.19 89 ARG A CA 1
ATOM 697 C C . ARG A 1 89 ? -14.625 -0.497 16.373 1.00 98.19 89 ARG A C 1
ATOM 699 O O . ARG A 1 89 ? -14.458 -0.282 15.178 1.00 98.19 89 ARG A O 1
ATOM 706 N N . ASP A 1 90 ? -13.675 -0.850 17.224 1.00 97.31 90 ASP A N 1
ATOM 707 C CA . ASP A 1 90 ? -12.251 -0.866 16.891 1.00 97.31 90 ASP A CA 1
ATOM 708 C C . ASP A 1 90 ? -11.967 -1.953 15.844 1.00 97.31 90 ASP A C 1
ATOM 710 O O . ASP A 1 90 ? -11.613 -1.624 14.718 1.00 97.31 90 ASP A O 1
ATOM 714 N N . ILE A 1 91 ? -12.429 -3.193 16.069 1.00 98.31 91 ILE A N 1
ATOM 715 C CA . ILE A 1 91 ? -12.353 -4.283 15.070 1.00 98.31 91 ILE A CA 1
ATOM 716 C C . ILE A 1 91 ? -12.984 -3.901 13.718 1.00 98.31 91 ILE A C 1
ATOM 718 O O . ILE A 1 91 ? -12.621 -4.434 12.665 1.00 98.31 91 ILE A O 1
ATOM 722 N N . ARG A 1 92 ? -14.023 -3.055 13.713 1.00 98.44 92 ARG A N 1
ATOM 723 C CA . ARG A 1 92 ? -14.634 -2.581 12.460 1.00 98.44 92 ARG A CA 1
ATOM 724 C C . ARG A 1 92 ? -13.782 -1.522 11.773 1.00 98.44 92 ARG A C 1
ATOM 726 O O . ARG A 1 92 ? -13.829 -1.492 10.546 1.00 98.44 92 ARG A O 1
ATOM 733 N N . ALA A 1 93 ? -13.103 -0.662 12.526 1.00 98.06 93 ALA A N 1
ATOM 734 C CA . ALA A 1 93 ? -12.164 0.315 11.995 1.00 98.06 93 ALA A CA 1
ATOM 735 C C . ALA A 1 93 ? -10.968 -0.409 11.367 1.00 98.06 93 ALA A C 1
ATOM 737 O O . ALA A 1 93 ? -10.798 -0.305 10.158 1.00 98.06 93 ALA A O 1
ATOM 738 N N . ASP A 1 94 ? -10.314 -1.308 12.103 1.00 97.50 94 ASP A N 1
ATOM 739 C CA . ASP A 1 94 ? -9.146 -2.050 11.606 1.00 97.50 94 ASP A CA 1
ATOM 740 C C . ASP A 1 94 ? -9.472 -2.853 10.341 1.00 97.50 94 ASP A C 1
ATOM 742 O O . ASP A 1 94 ? -8.700 -2.935 9.392 1.00 97.50 94 ASP A O 1
ATOM 746 N N . LYS A 1 95 ? -10.675 -3.437 10.266 1.00 98.44 95 LYS A N 1
ATOM 747 C CA . LYS A 1 95 ? -11.124 -4.137 9.053 1.00 98.44 95 LYS A CA 1
ATOM 748 C C . LYS A 1 95 ? -11.313 -3.222 7.849 1.00 98.44 95 LYS A C 1
ATOM 750 O O . LYS A 1 95 ? -11.200 -3.707 6.722 1.00 98.44 95 LYS A O 1
ATOM 755 N N . ARG A 1 96 ? -11.698 -1.963 8.064 1.00 98.44 96 ARG A N 1
ATOM 756 C CA . ARG A 1 96 ? -11.784 -0.972 6.986 1.00 98.44 96 ARG A CA 1
ATOM 757 C C . ARG A 1 96 ? -10.386 -0.590 6.535 1.00 98.44 96 ARG A C 1
ATOM 759 O O . ARG A 1 96 ? -10.161 -0.599 5.331 1.00 98.44 96 ARG A O 1
ATOM 766 N N . ASP A 1 97 ? -9.477 -0.363 7.471 1.00 97.50 97 ASP A N 1
ATOM 767 C CA . ASP A 1 97 ? -8.095 0.018 7.177 1.00 97.50 97 ASP A CA 1
ATOM 768 C C . ASP A 1 97 ? -7.393 -1.099 6.392 1.00 97.50 97 ASP A C 1
ATOM 770 O O . ASP A 1 97 ? -7.037 -0.891 5.235 1.00 97.50 97 ASP A O 1
ATOM 774 N N . ILE A 1 98 ? -7.461 -2.349 6.873 1.00 98.25 98 ILE A N 1
ATOM 775 C CA . ILE A 1 98 ? -6.987 -3.535 6.134 1.00 98.25 98 ILE A CA 1
ATOM 776 C C . ILE A 1 98 ? -7.589 -3.615 4.725 1.00 98.25 98 ILE A C 1
ATOM 778 O O . ILE A 1 98 ? -6.944 -4.082 3.786 1.00 98.25 98 ILE A O 1
ATOM 782 N N . HIS A 1 99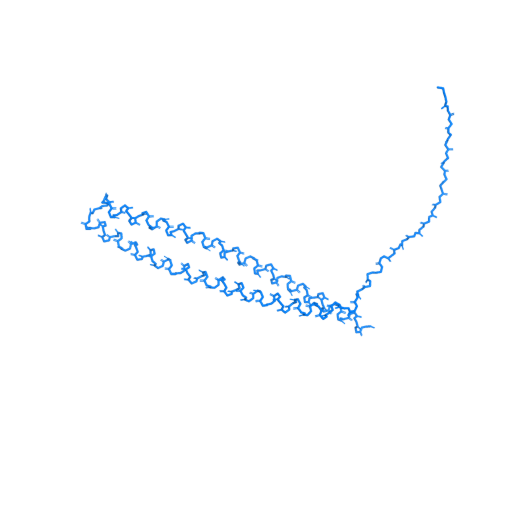 ? -8.864 -3.255 4.554 1.00 98.38 99 HIS A N 1
ATOM 783 C CA . HIS A 1 99 ? -9.495 -3.275 3.236 1.00 98.38 99 HIS A CA 1
ATOM 784 C C . HIS A 1 99 ? -8.916 -2.196 2.308 1.00 98.38 99 HIS A C 1
ATOM 786 O O . HIS A 1 99 ? -8.751 -2.465 1.114 1.00 98.38 99 HIS A O 1
ATOM 792 N N . HIS A 1 100 ? -8.619 -1.006 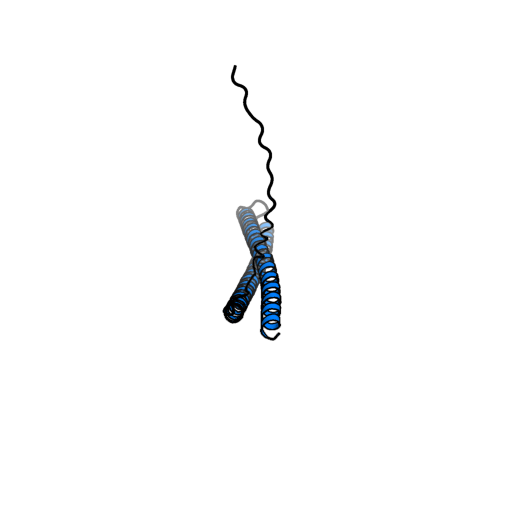2.833 1.00 97.88 100 HIS A N 1
ATOM 793 C CA . HIS A 1 100 ? -7.923 0.049 2.101 1.00 97.88 100 HIS A CA 1
ATOM 794 C C . HIS A 1 100 ? -6.512 -0.400 1.707 1.00 97.88 100 HIS A C 1
ATOM 796 O O . HIS A 1 100 ? -6.230 -0.449 0.511 1.00 97.88 100 HIS A O 1
ATOM 802 N N . ASP A 1 101 ? -5.718 -0.914 2.642 1.00 96.81 101 ASP A N 1
ATOM 803 C CA . ASP A 1 101 ? -4.351 -1.378 2.363 1.00 96.81 101 ASP A CA 1
ATOM 804 C C . ASP A 1 101 ? -4.334 -2.507 1.325 1.00 96.81 101 ASP A C 1
ATOM 806 O O . ASP A 1 101 ? -3.533 -2.544 0.392 1.00 96.81 101 ASP A O 1
ATOM 810 N N . VAL A 1 102 ? -5.285 -3.442 1.423 1.00 98.06 102 VAL A N 1
ATOM 811 C CA . VAL A 1 102 ? -5.448 -4.525 0.445 1.00 98.06 102 VAL A CA 1
ATOM 812 C C . VAL A 1 102 ? -5.738 -3.983 -0.955 1.00 98.06 102 VAL A C 1
ATOM 814 O O . VAL A 1 102 ? -5.299 -4.608 -1.931 1.00 98.06 102 VAL A O 1
ATOM 817 N N . LYS A 1 103 ? -6.502 -2.888 -1.061 1.00 98.00 103 LYS A N 1
ATOM 818 C CA . LYS A 1 103 ? -6.849 -2.228 -2.324 1.00 98.00 103 LYS A CA 1
ATOM 819 C C . LYS A 1 103 ? -5.642 -1.498 -2.907 1.00 98.00 103 LYS A C 1
ATOM 821 O O . LYS A 1 103 ? -5.412 -1.663 -4.105 1.00 98.00 103 LYS A O 1
ATOM 826 N N . ASP A 1 104 ? -4.881 -0.794 -2.084 1.00 96.00 104 ASP A N 1
ATOM 827 C CA . ASP A 1 104 ? -3.701 -0.03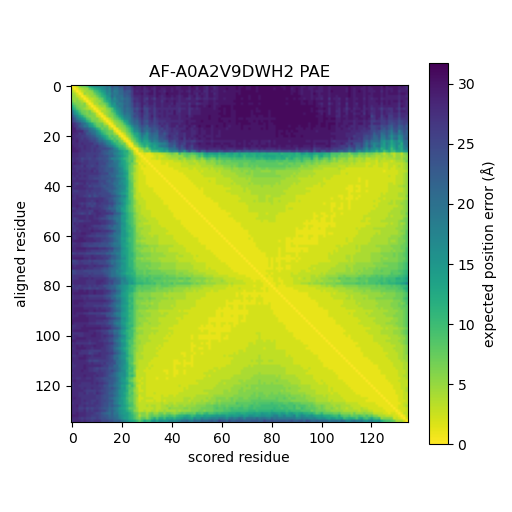8 -2.508 1.00 96.00 104 ASP A CA 1
ATOM 828 C C . ASP A 1 104 ? -2.598 -0.999 -2.967 1.00 96.00 104 ASP A C 1
ATOM 830 O O . ASP A 1 104 ? -2.237 -1.001 -4.139 1.00 96.00 104 ASP A O 1
ATOM 834 N N . ARG A 1 105 ? -2.286 -2.025 -2.170 1.00 97.81 105 ARG A N 1
ATOM 835 C CA . ARG A 1 105 ? -1.375 -3.115 -2.566 1.00 97.81 105 ARG A CA 1
ATOM 836 C C . ARG A 1 105 ? -1.800 -3.819 -3.866 1.00 97.81 105 ARG A C 1
ATOM 838 O O . ARG A 1 105 ? -0.972 -4.330 -4.630 1.00 97.81 105 ARG A O 1
ATOM 845 N N . ASN A 1 106 ? -3.109 -3.916 -4.135 1.00 97.12 106 ASN A N 1
ATOM 846 C CA . ASN A 1 106 ? -3.610 -4.450 -5.410 1.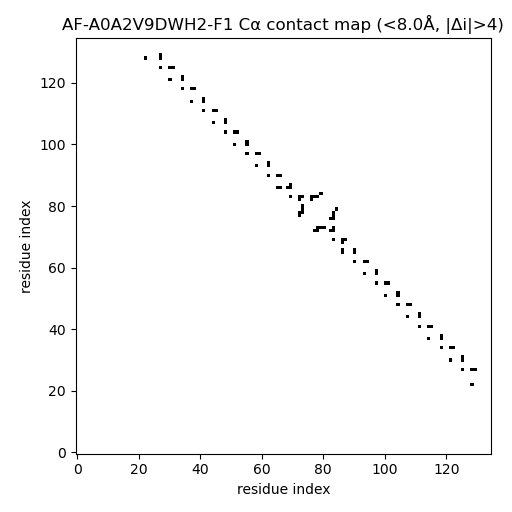00 97.12 106 ASN A CA 1
ATOM 847 C C . ASN A 1 106 ? -3.384 -3.480 -6.579 1.00 97.12 106 ASN A C 1
ATOM 849 O O . ASN A 1 106 ? -3.197 -3.955 -7.699 1.00 97.12 106 ASN A O 1
ATOM 853 N N . HIS A 1 107 ? -3.448 -2.169 -6.343 1.00 96.75 107 HIS A N 1
ATOM 854 C CA . HIS A 1 107 ? -3.082 -1.143 -7.315 1.00 96.75 107 HIS A CA 1
ATOM 855 C C . HIS A 1 107 ? -1.604 -1.278 -7.686 1.00 96.75 107 HIS A C 1
ATOM 857 O O . HIS A 1 107 ? -1.318 -1.556 -8.847 1.00 96.75 107 HIS A O 1
ATOM 863 N N . ASP A 1 108 ? -0.706 -1.312 -6.699 1.00 94.38 108 ASP A N 1
ATOM 864 C CA . ASP A 1 108 ? 0.739 -1.468 -6.933 1.00 94.38 108 ASP A CA 1
ATOM 865 C C . ASP A 1 108 ? 1.049 -2.758 -7.692 1.00 94.38 108 ASP A C 1
ATOM 867 O O . ASP A 1 108 ? 1.906 -2.828 -8.567 1.00 94.38 108 ASP A O 1
ATOM 871 N N . THR A 1 109 ? 0.304 -3.828 -7.400 1.00 97.06 109 THR A N 1
ATOM 872 C CA . THR A 1 109 ? 0.445 -5.091 -8.133 1.00 97.06 109 THR A CA 1
ATOM 873 C C . THR A 1 109 ? 0.127 -4.940 -9.624 1.00 97.06 109 THR A C 1
ATOM 875 O O . THR A 1 109 ? 0.767 -5.610 -10.442 1.00 97.06 109 THR A O 1
ATOM 878 N N . ARG A 1 110 ? -0.858 -4.109 -9.987 1.00 98.00 110 ARG A N 1
ATOM 879 C CA . ARG A 1 110 ? -1.198 -3.827 -11.388 1.00 98.00 110 ARG A CA 1
ATOM 880 C C . ARG A 1 110 ? -0.150 -2.931 -12.031 1.00 98.00 110 ARG A C 1
ATOM 882 O O . ARG A 1 110 ? 0.279 -3.271 -13.129 1.00 98.00 110 ARG A O 1
ATOM 889 N N . ASP A 1 111 ? 0.294 -1.886 -11.347 1.00 96.31 111 ASP A N 1
ATOM 890 C CA . ASP A 1 111 ? 1.302 -0.952 -11.864 1.00 96.31 111 ASP A CA 1
ATOM 891 C C . ASP A 1 111 ? 2.606 -1.691 -12.168 1.00 96.31 111 ASP A C 1
ATOM 893 O O . ASP A 1 111 ? 3.010 -1.778 -13.324 1.00 96.31 111 ASP A O 1
ATOM 897 N N . ILE A 1 112 ? 3.112 -2.466 -11.202 1.00 97.00 112 ILE A N 1
ATOM 898 C CA . ILE A 1 112 ? 4.272 -3.352 -11.388 1.00 97.00 112 ILE A CA 1
ATOM 899 C C . ILE A 1 112 ? 4.091 -4.289 -12.590 1.00 97.00 112 ILE A C 1
ATOM 901 O O . ILE A 1 112 ? 5.059 -4.675 -13.254 1.00 97.00 112 ILE A O 1
ATOM 905 N N . HIS A 1 113 ? 2.869 -4.760 -12.846 1.00 97.81 113 HIS A N 1
ATOM 906 C CA . HIS A 1 113 ? 2.598 -5.612 -13.999 1.00 97.81 113 HIS A CA 1
ATOM 907 C C . HIS A 1 113 ? 2.666 -4.828 -15.320 1.00 97.81 113 HIS A C 1
ATOM 909 O O . HIS A 1 113 ? 3.211 -5.361 -16.294 1.00 97.81 113 HIS A O 1
ATOM 915 N N . HIS A 1 114 ? 2.141 -3.602 -15.355 1.00 97.50 114 HIS A N 1
ATOM 916 C CA . HIS A 1 114 ? 2.260 -2.683 -16.487 1.00 97.50 114 HIS A CA 1
ATOM 917 C C . HIS A 1 114 ? 3.724 -2.328 -16.761 1.00 97.50 114 HIS A C 1
ATOM 919 O O . HIS A 1 114 ? 4.209 -2.646 -17.846 1.00 97.50 114 HIS A O 1
ATOM 925 N N . ASP A 1 115 ? 4.477 -1.889 -15.756 1.00 95.31 115 ASP A N 1
ATOM 926 C CA . ASP A 1 115 ? 5.889 -1.514 -15.907 1.00 95.31 115 ASP A CA 1
ATOM 927 C C . ASP A 1 115 ? 6.736 -2.685 -16.403 1.00 95.31 115 ASP A C 1
ATOM 929 O O . ASP A 1 115 ? 7.616 -2.561 -17.254 1.00 95.31 115 ASP A O 1
ATOM 933 N N . ARG A 1 116 ? 6.443 -3.902 -15.927 1.00 97.12 116 ARG A N 1
ATOM 934 C CA . ARG A 1 116 ? 7.106 -5.117 -16.422 1.00 97.12 116 ARG A CA 1
ATOM 935 C C . ARG A 1 116 ? 6.781 -5.424 -17.876 1.00 97.12 116 ARG A C 1
ATOM 937 O O . ARG A 1 116 ? 7.592 -6.092 -18.526 1.00 97.12 116 ARG A O 1
ATOM 944 N N . LYS A 1 117 ? 5.593 -5.065 -18.359 1.00 97.50 117 LYS A N 1
ATOM 945 C CA . LYS A 1 117 ? 5.200 -5.240 -19.759 1.00 97.50 117 LYS A CA 1
ATOM 946 C C . LYS A 1 117 ? 5.919 -4.215 -20.630 1.00 97.50 117 LYS A C 1
ATOM 948 O O . LYS A 1 117 ? 6.478 -4.626 -21.647 1.00 97.50 117 LYS A O 1
ATOM 953 N N . ASP A 1 118 ? 5.988 -2.971 -20.187 1.00 94.88 118 ASP A N 1
ATOM 954 C CA . ASP A 1 118 ? 6.643 -1.880 -20.911 1.00 94.88 118 ASP A CA 1
ATOM 955 C C . ASP A 1 118 ? 8.153 -2.141 -20.993 1.00 94.88 118 ASP A C 1
ATOM 957 O O . ASP A 1 118 ? 8.682 -2.344 -22.084 1.00 94.88 118 ASP A O 1
ATOM 961 N N . LEU A 1 119 ? 8.783 -2.505 -19.870 1.00 95.38 119 LEU A N 1
ATOM 962 C CA . LEU A 1 119 ? 10.165 -3.001 -19.825 1.00 95.38 119 LEU A CA 1
ATOM 963 C C . LEU A 1 119 ? 10.462 -4.175 -20.767 1.00 95.38 119 LEU A C 1
ATOM 965 O O . LEU A 1 119 ? 11.621 -4.423 -21.129 1.00 95.38 119 LEU A O 1
ATOM 969 N N . ARG A 1 120 ? 9.471 -5.024 -21.067 1.00 95.62 120 ARG A N 1
ATOM 970 C CA . ARG A 1 120 ? 9.641 -6.118 -22.038 1.00 95.62 120 ARG A CA 1
ATOM 971 C C . ARG A 1 120 ? 9.585 -5.585 -23.462 1.00 95.62 120 ARG A C 1
ATOM 973 O O . ARG A 1 120 ? 10.302 -6.137 -24.299 1.00 95.62 120 ARG A O 1
ATOM 980 N N . GLN A 1 121 ? 8.751 -4.587 -23.722 1.00 94.56 121 GLN A N 1
ATOM 981 C CA . GLN A 1 121 ? 8.627 -3.921 -25.007 1.00 94.56 121 GLN A CA 1
ATOM 982 C C . GLN A 1 121 ? 9.893 -3.118 -25.330 1.00 94.56 121 GLN A C 1
ATOM 984 O O . GLN A 1 121 ? 10.521 -3.418 -26.343 1.00 94.56 121 GLN A O 1
ATOM 989 N N . ASP A 1 122 ? 10.393 -2.290 -24.412 1.00 92.00 122 ASP A N 1
ATOM 990 C CA . ASP A 1 122 ? 11.602 -1.477 -24.637 1.00 92.00 122 ASP A CA 1
ATOM 991 C C . ASP A 1 122 ? 12.822 -2.357 -24.919 1.00 92.00 122 ASP A C 1
ATOM 993 O O . ASP A 1 122 ? 13.651 -2.109 -25.795 1.00 92.00 122 ASP A O 1
ATOM 997 N N . ARG A 1 123 ? 12.917 -3.500 -24.227 1.00 93.31 123 ARG A N 1
ATOM 998 C CA . ARG A 1 123 ? 13.966 -4.492 -24.509 1.00 93.31 123 ARG A CA 1
ATOM 999 C C . ARG A 1 123 ? 13.846 -5.107 -25.898 1.00 93.31 123 ARG A C 1
ATOM 1001 O O . ARG A 1 123 ? 14.872 -5.531 -26.432 1.00 93.31 123 ARG A O 1
ATOM 1008 N N . ARG A 1 124 ? 12.635 -5.274 -26.435 1.00 93.88 124 ARG A N 1
ATOM 1009 C CA . ARG A 1 124 ? 12.420 -5.790 -27.796 1.00 93.88 124 ARG A CA 1
ATOM 1010 C C . ARG A 1 124 ? 12.781 -4.732 -28.826 1.00 93.88 124 ARG A C 1
ATOM 1012 O O . ARG A 1 124 ? 13.451 -5.087 -29.792 1.00 93.88 124 ARG A O 1
ATOM 1019 N N . ASP A 1 125 ? 12.394 -3.486 -28.600 1.00 90.12 125 ASP A N 1
ATOM 1020 C CA . ASP A 1 125 ? 12.650 -2.394 -29.536 1.00 90.12 125 ASP A CA 1
ATOM 1021 C C . ASP A 1 125 ? 14.141 -2.070 -29.594 1.00 90.12 125 ASP A C 1
ATOM 1023 O O . ASP A 1 125 ? 14.745 -2.262 -30.649 1.00 90.12 125 ASP A O 1
ATOM 1027 N N . ARG A 1 126 ? 14.805 -1.909 -28.444 1.00 90.81 126 ARG A N 1
ATOM 1028 C CA . ARG A 1 126 ? 16.269 -1.779 -28.398 1.00 90.81 126 ARG A CA 1
ATOM 1029 C C . ARG A 1 126 ? 16.998 -2.927 -29.108 1.00 90.81 126 ARG A C 1
ATOM 1031 O O . ARG A 1 126 ? 18.025 -2.730 -29.753 1.00 90.81 126 ARG A O 1
ATOM 1038 N N . ARG A 1 127 ? 16.508 -4.172 -28.992 1.00 90.25 127 ARG A N 1
ATOM 1039 C CA . ARG A 1 127 ? 17.091 -5.322 -29.720 1.00 90.25 127 ARG A CA 1
ATOM 1040 C C . ARG A 1 127 ? 16.949 -5.173 -31.234 1.00 90.25 127 ARG A C 1
ATOM 1042 O O . ARG A 1 127 ? 17.871 -5.557 -31.950 1.00 90.25 127 ARG A O 1
ATOM 1049 N N . ARG A 1 128 ? 15.817 -4.656 -31.717 1.00 89.75 128 ARG A N 1
ATOM 1050 C CA . ARG A 1 128 ? 15.597 -4.375 -33.142 1.00 89.75 128 ARG A CA 1
ATOM 1051 C C . ARG A 1 128 ? 16.520 -3.263 -33.622 1.00 89.75 128 ARG A C 1
ATOM 1053 O O . ARG A 1 128 ? 17.106 -3.419 -34.687 1.00 89.75 128 ARG A O 1
ATOM 1060 N N . ASP A 1 129 ? 16.709 -2.211 -32.837 1.00 87.19 129 ASP A N 1
ATOM 1061 C CA . ASP A 1 129 ? 17.551 -1.078 -33.234 1.00 87.19 129 ASP A CA 1
ATOM 1062 C C . ASP A 1 129 ? 19.031 -1.455 -33.266 1.00 87.19 129 ASP A C 1
ATOM 1064 O O . ASP A 1 129 ? 19.734 -1.150 -34.230 1.00 87.19 129 ASP A O 1
ATOM 1068 N N . VAL A 1 130 ? 19.484 -2.262 -32.301 1.00 87.31 130 VAL A N 1
ATOM 1069 C CA . VAL A 1 130 ? 20.810 -2.894 -32.365 1.00 87.31 130 VAL A CA 1
ATOM 1070 C C . VAL A 1 130 ? 20.947 -3.775 -33.612 1.00 87.31 130 VAL A C 1
ATOM 1072 O O . VAL A 1 130 ? 21.964 -3.697 -34.295 1.00 87.31 130 VAL A O 1
ATOM 1075 N N . ALA A 1 131 ? 19.942 -4.592 -33.944 1.00 86.88 131 ALA A N 1
ATOM 1076 C CA . ALA A 1 131 ? 19.997 -5.467 -35.117 1.00 86.88 131 ALA A CA 1
ATOM 1077 C C . ALA A 1 131 ? 20.020 -4.694 -36.449 1.00 86.88 131 ALA A C 1
ATOM 1079 O O . ALA A 1 131 ? 20.696 -5.124 -37.382 1.00 86.88 131 ALA A O 1
ATOM 1080 N N . LYS A 1 132 ? 19.316 -3.557 -36.538 1.00 85.31 132 LYS A N 1
ATOM 1081 C CA . LYS A 1 132 ? 19.379 -2.650 -37.695 1.00 85.31 132 LYS A CA 1
ATOM 1082 C C . LYS A 1 132 ? 20.753 -1.997 -37.831 1.00 85.31 132 LYS A C 1
ATOM 1084 O O . LYS A 1 132 ? 21.220 -1.849 -38.945 1.00 85.31 132 LYS A O 1
ATOM 1089 N N . LYS A 1 133 ? 21.401 -1.638 -36.716 1.00 77.50 133 LYS A N 1
ATOM 1090 C CA . LYS A 1 133 ? 22.717 -0.974 -36.716 1.00 77.50 133 LYS A CA 1
ATOM 1091 C C . LYS A 1 133 ? 23.872 -1.882 -37.159 1.00 77.50 133 LYS A C 1
ATOM 1093 O O . LYS A 1 133 ? 24.918 -1.381 -37.550 1.00 77.50 133 LYS A O 1
ATOM 1098 N N . VAL A 1 134 ? 23.713 -3.199 -37.030 1.00 74.38 134 VAL A N 1
ATOM 1099 C CA . VAL A 1 134 ? 24.744 -4.197 -37.379 1.00 74.38 134 VAL A CA 1
ATOM 1100 C C . VAL A 1 134 ? 24.576 -4.727 -38.816 1.00 74.38 134 VAL A C 1
ATOM 1102 O O . VAL A 1 134 ? 25.451 -5.439 -39.304 1.00 74.38 134 VAL A O 1
ATOM 1105 N N . ARG A 1 135 ? 23.469 -4.393 -39.490 1.00 61.84 135 ARG A N 1
ATOM 1106 C CA . ARG A 1 135 ? 23.241 -4.662 -40.918 1.00 61.84 135 ARG A CA 1
ATOM 1107 C C . ARG A 1 135 ? 23.717 -3.499 -41.773 1.00 61.84 135 ARG A C 1
ATOM 1109 O O . ARG A 1 135 ? 24.176 -3.798 -42.893 1.00 61.84 135 ARG A O 1
#

pLDDT: mean 85.69, std 19.63, range [40.5, 98.56]

Solvent-accessible surface area (backbone atoms only — not comparable to full-atom values): 7911 Å² total; per-residue (Å²): 142,85,88,86,78,93,82,92,78,88,80,91,76,92,73,83,76,74,80,75,81,73,81,60,94,70,46,64,65,50,54,54,49,50,56,51,48,55,55,50,50,51,50,48,55,54,48,51,46,51,50,51,57,49,50,52,51,48,53,56,49,50,49,50,50,50,53,51,50,36,53,51,38,30,73,75,62,34,80,82,28,72,64,30,50,49,47,57,49,51,51,51,49,54,54,49,49,47,51,49,53,55,51,51,46,51,48,52,54,48,49,50,50,49,55,54,50,50,57,52,48,54,55,50,50,48,51,50,53,53,55,61,73,76,105

Nearest PDB structures (foldseek):
  5sxc-assembly1_B  TM=4.536E-01  e=6.541E-01  Homo sapiens
  7n6g-assembly1_3H  TM=5.094E-01  e=1.696E+00  Chlamydomonas reinhardtii
  2b5u-assembly2_C  TM=5.452E-01  e=2.425E+00  Escherichia coli
  4mh6-assembly1_A  TM=4.708E-01  e=2.028E+00  Vibrio parahaemolyticus RIMD 2210633
  8otz-assembly1_DP  TM=4.941E-01  e=7.082E+00  Bos taurus

Sequence (135 aa):
MGLSVFAIAGLLAAGAWAQNSSTEPGDVRSDTHDIRQDRRDVRQDVGDRNADNRDIRQDRRDVRSDRSQLQQDKSKYGANSSQVRADRRDIRADKRDIHHDVKDRNHDTRDIHHDRKDLRQDRRDRRRDVAKKVR

Foldseek 3Di:
DDDDDDDDDDDDDDDPPPPPPPPDPPPLVVLVVVLVVLVVVLVVLVVVLVVLVVVLVVLVVVLVVLVVVLVVCCVVVNCPDPSNVVSVVVSVVSVVVSVVSVVVSVVSVVVSVVSVVVSVVSVVVSVVVVVVVVD

Mean predicted aligned error: 10.75 Å